Protein AF-A0A7S2MWE2-F1 (afdb_monomer_lite)

pLDDT: mean 77.36, std 14.0, range [37.09, 92.5]

Foldseek 3Di:
DVVVVVVVVCVVCVCQQPPPWDADDDCVCVVVVHGIDGNVRVLVSCCVVPVVVVVVVVVVVVVVVVVVVVLVVCPVVDPVVLSVLVVVLVVLVLLVCCVVPVVSPPDDDDDPPVNVVSVVVSVVSVVVNVVVVVVVVVVVVVVVVVVVVVVVVVVVVVVVVVVVVPPPDDDDDDDD

Sequence (176 aa):
TVAYMVIPATLFLAPIALFLQKPVPGAWPQVFGVTHMSDWEILKGTWVLNKGTIAWLVLSGVFAFAYNIIQYTIVYTLSPSATSFGGNFNKAALIFLTLLLPFLRVHELPGTPYIQVIWGAVILNIAAFSYYSYLQIQDKRREKDEKIALIMQEDFDDVDSANEDMSDEEGDGPCC

Radius of gyration: 31.5 Å; chains: 1; bounding box: 64×64×104 Å

Secondary structure (DSSP, 8-state):
-HHHHHHHHHHHHHHHHHH--EEPPTTHHHHHS-SEE-HHHHHHHHHHH-HHHHHHHHHHHHHHHHHHHHHHHHHHHS-HHHHHHHHHHHHHHHHHHHHH-GGG-SSPPPPTTHHHHHHHHHHHHHHHHHHHHHHHHHHHHHHHHHHHHHHHHHHHHHHHHHHHTTSS--------

Organism: NCBI:txid1333877

Structure (mmCIF, N/CA/C/O backbone):
data_AF-A0A7S2MWE2-F1
#
_entry.id   AF-A0A7S2MWE2-F1
#
loop_
_atom_site.group_PDB
_atom_site.id
_atom_site.type_symbol
_atom_site.label_atom_id
_atom_site.label_alt_id
_atom_site.label_comp_id
_atom_site.label_asym_id
_atom_site.label_entity_id
_atom_site.label_seq_id
_atom_site.pdbx_PDB_ins_code
_atom_site.Cartn_x
_atom_site.Cartn_y
_atom_site.Cartn_z
_atom_site.occupancy
_atom_site.B_iso_or_equiv
_atom_site.auth_seq_id
_atom_site.auth_comp_id
_atom_site.auth_asym_id
_atom_site.auth_atom_id
_atom_site.pdbx_PDB_model_num
ATOM 1 N N . THR A 1 1 ? 5.404 -16.486 -2.484 1.00 54.06 1 THR A N 1
ATOM 2 C CA . THR A 1 1 ? 5.971 -15.807 -1.288 1.00 54.06 1 THR A CA 1
ATOM 3 C C . THR A 1 1 ? 4.943 -15.049 -0.459 1.00 54.06 1 THR A C 1
ATOM 5 O O . THR A 1 1 ? 5.051 -15.109 0.755 1.00 54.06 1 THR A O 1
ATOM 8 N N . VAL A 1 2 ? 3.923 -14.393 -1.034 1.00 54.72 2 VAL A N 1
ATOM 9 C CA . VAL A 1 2 ? 2.900 -13.652 -0.249 1.00 54.72 2 VAL A CA 1
ATOM 10 C C . VAL A 1 2 ? 2.181 -14.541 0.785 1.00 54.72 2 VAL A C 1
ATOM 12 O O . VAL A 1 2 ? 2.140 -14.206 1.965 1.00 54.72 2 VAL A O 1
ATOM 15 N N . ALA A 1 3 ? 1.713 -15.729 0.385 1.00 59.31 3 ALA A N 1
ATOM 16 C CA . ALA A 1 3 ? 1.100 -16.692 1.311 1.00 59.31 3 ALA A CA 1
ATOM 17 C C . ALA A 1 3 ? 2.092 -17.269 2.344 1.00 59.31 3 ALA A C 1
ATOM 19 O O . ALA A 1 3 ? 1.708 -17.558 3.474 1.00 59.31 3 ALA A O 1
ATOM 20 N N . TYR A 1 4 ? 3.376 -17.378 1.976 1.00 71.31 4 TYR A N 1
ATOM 21 C CA . TYR A 1 4 ? 4.433 -17.889 2.856 1.00 71.31 4 TYR A CA 1
ATOM 22 C C . TYR A 1 4 ? 4.683 -16.969 4.059 1.00 71.31 4 TYR A C 1
ATOM 24 O O . TYR A 1 4 ? 5.009 -17.459 5.129 1.00 71.31 4 TYR A O 1
ATOM 32 N N . MET A 1 5 ? 4.487 -15.654 3.907 1.00 75.19 5 MET A N 1
ATOM 33 C CA . MET A 1 5 ? 4.623 -14.690 5.008 1.00 75.19 5 MET A CA 1
ATOM 34 C C . MET A 1 5 ? 3.318 -14.489 5.793 1.00 75.19 5 MET A C 1
ATOM 36 O O . MET A 1 5 ? 3.359 -14.206 6.989 1.00 75.19 5 MET A O 1
ATOM 40 N N . VAL A 1 6 ? 2.160 -14.667 5.147 1.00 78.94 6 VAL A N 1
ATOM 41 C CA . VAL A 1 6 ? 0.844 -14.545 5.797 1.00 78.94 6 VAL A CA 1
ATOM 42 C C . VAL A 1 6 ? 0.624 -15.633 6.842 1.00 78.94 6 VAL A C 1
ATOM 44 O O . VAL A 1 6 ? 0.189 -15.315 7.941 1.00 78.94 6 VAL A O 1
ATOM 47 N N . ILE A 1 7 ? 0.956 -16.893 6.547 1.00 83.50 7 ILE A N 1
ATOM 48 C CA . ILE A 1 7 ? 0.672 -18.005 7.468 1.00 83.50 7 ILE A CA 1
ATOM 49 C C . ILE A 1 7 ? 1.412 -17.840 8.813 1.00 83.50 7 ILE A C 1
ATOM 51 O O . ILE A 1 7 ? 0.745 -17.875 9.849 1.00 83.50 7 ILE A O 1
ATOM 55 N N . PRO A 1 8 ? 2.738 -17.588 8.853 1.00 86.44 8 PRO A N 1
ATOM 56 C CA . PRO A 1 8 ? 3.449 -17.348 10.107 1.00 86.44 8 PRO A CA 1
ATOM 57 C C . PRO A 1 8 ? 2.948 -16.104 10.846 1.00 86.44 8 PRO A C 1
ATOM 59 O O . PRO A 1 8 ? 2.786 -16.147 12.062 1.00 86.44 8 PRO A O 1
ATOM 62 N N . ALA A 1 9 ? 2.657 -15.013 10.128 1.00 85.06 9 ALA A N 1
ATOM 63 C CA . ALA A 1 9 ? 2.138 -13.790 10.735 1.00 85.06 9 ALA A CA 1
ATOM 64 C C . ALA A 1 9 ? 0.753 -14.008 11.365 1.00 85.06 9 ALA A C 1
ATOM 66 O O . ALA A 1 9 ? 0.512 -13.576 12.490 1.00 85.06 9 ALA A O 1
ATOM 67 N N . THR A 1 10 ? -0.145 -14.722 10.682 1.00 86.75 10 THR A N 1
ATOM 68 C CA . THR A 1 10 ? -1.463 -15.076 11.217 1.00 86.75 10 THR A CA 1
ATOM 69 C C . THR A 1 10 ? -1.336 -15.984 12.431 1.00 86.75 10 THR A C 1
ATOM 71 O O . THR A 1 10 ? -1.995 -15.727 13.430 1.00 86.75 10 THR A O 1
ATOM 74 N N . LEU A 1 11 ? -0.472 -17.002 12.392 1.00 90.31 11 LEU A N 1
ATOM 75 C CA . LEU A 1 11 ? -0.248 -17.887 13.539 1.00 90.31 11 LEU A CA 1
ATOM 76 C C . LEU A 1 11 ? 0.330 -17.140 14.743 1.00 90.31 11 LEU A C 1
ATOM 78 O O . LEU A 1 11 ? -0.084 -17.391 15.870 1.00 90.31 11 LEU A O 1
ATOM 82 N N . PHE A 1 12 ? 1.245 -16.200 14.512 1.00 92.50 12 PHE A N 1
ATOM 83 C CA . PHE A 1 12 ? 1.829 -15.378 15.567 1.00 92.50 12 PHE A CA 1
ATOM 84 C C . PHE A 1 12 ? 0.811 -14.411 16.188 1.00 92.50 12 PHE A C 1
ATOM 86 O O . PHE A 1 12 ? 0.783 -14.228 17.403 1.00 92.50 12 PHE A O 1
ATOM 93 N N . LEU A 1 13 ? -0.050 -13.805 15.367 1.00 90.81 13 LEU A N 1
ATOM 94 C CA . LEU A 1 13 ? -1.044 -12.830 15.821 1.00 90.81 13 LEU A CA 1
ATOM 95 C C . LEU A 1 13 ? -2.333 -13.471 16.341 1.00 90.81 13 LEU A C 1
ATOM 97 O O . LEU A 1 13 ? -3.042 -12.835 17.117 1.00 90.81 13 LEU A O 1
ATOM 101 N N . ALA A 1 14 ? -2.652 -14.707 15.951 1.00 91.88 14 ALA A N 1
ATOM 102 C CA . ALA A 1 14 ? -3.896 -15.369 16.334 1.00 91.88 14 ALA A CA 1
ATOM 103 C C . ALA A 1 14 ? -4.085 -15.462 17.859 1.00 91.88 14 ALA A C 1
ATOM 105 O O . ALA A 1 14 ? -5.160 -15.088 18.320 1.00 91.88 14 ALA A O 1
ATOM 106 N N .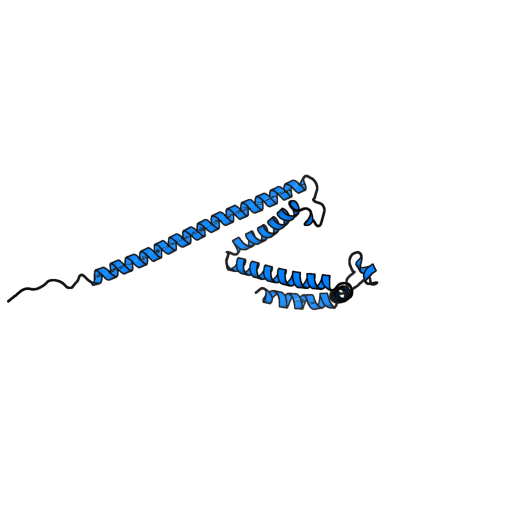 PRO A 1 15 ? -3.090 -15.853 18.680 1.00 91.19 15 PRO A N 1
ATOM 107 C CA . PRO A 1 15 ? -3.256 -15.854 20.131 1.00 91.19 15 PRO A CA 1
ATOM 108 C C . PRO A 1 15 ? -3.584 -14.465 20.691 1.00 91.19 15 PRO A C 1
ATOM 110 O O . PRO A 1 15 ? -4.439 -14.334 21.563 1.00 91.19 15 PRO A O 1
ATOM 113 N N . ILE A 1 16 ? -2.950 -13.421 20.155 1.00 90.56 16 ILE A N 1
ATOM 114 C CA . ILE A 1 16 ? -3.191 -12.037 20.573 1.00 90.56 16 ILE A CA 1
ATOM 115 C C . ILE A 1 16 ? -4.614 -11.621 20.183 1.00 90.56 16 ILE A C 1
ATOM 117 O O . ILE A 1 16 ? -5.372 -11.163 21.028 1.00 90.56 16 ILE A O 1
ATOM 121 N N . ALA A 1 17 ? -5.011 -11.844 18.932 1.00 87.69 17 ALA A N 1
ATOM 122 C CA . ALA A 1 17 ? -6.331 -11.463 18.435 1.00 87.69 17 ALA A CA 1
ATOM 123 C C . ALA A 1 17 ? -7.480 -12.233 19.119 1.00 87.69 17 ALA A C 1
ATOM 125 O O . ALA A 1 17 ? -8.562 -11.688 19.344 1.00 87.69 17 ALA A O 1
ATOM 126 N N . LEU A 1 18 ? -7.267 -13.508 19.454 1.00 90.94 18 LEU A N 1
ATOM 127 C CA . LEU A 1 18 ? -8.300 -14.354 20.049 1.00 90.94 18 LEU A CA 1
ATOM 128 C C . LEU A 1 18 ? -8.422 -14.156 21.566 1.00 90.94 18 LEU A C 1
ATOM 130 O O . LEU A 1 18 ? -9.546 -14.135 22.074 1.00 90.94 18 LEU A O 1
ATOM 134 N N . PHE A 1 19 ? -7.299 -14.005 22.281 1.00 90.44 19 PHE A N 1
ATOM 135 C CA . PHE A 1 19 ? -7.270 -14.084 23.747 1.00 90.44 19 PHE A CA 1
ATOM 136 C C . PHE A 1 19 ? -6.906 -12.777 24.459 1.00 90.44 19 PHE A C 1
ATOM 138 O O . PHE A 1 19 ? -7.234 -12.637 25.637 1.00 90.44 19 PHE A O 1
ATOM 145 N N . LEU A 1 20 ? -6.252 -11.813 23.798 1.00 91.50 20 LEU A N 1
ATOM 146 C CA . LEU A 1 20 ? -5.883 -10.560 24.456 1.00 91.50 20 LEU A CA 1
ATOM 147 C C . LEU A 1 20 ? -7.092 -9.621 24.532 1.00 91.50 20 LEU A C 1
ATOM 149 O O . LEU A 1 20 ? -7.569 -9.098 23.525 1.00 91.50 20 LEU A O 1
ATOM 153 N N . GLN A 1 21 ? -7.562 -9.388 25.753 1.00 91.38 21 GLN A N 1
ATOM 154 C CA . GLN A 1 21 ? -8.566 -8.377 26.069 1.00 91.38 21 GLN A CA 1
ATOM 155 C C . GLN A 1 21 ? -7.932 -6.986 25.990 1.00 91.38 21 GLN A C 1
ATOM 157 O O . GLN A 1 21 ? -6.910 -6.726 26.628 1.00 91.38 21 GLN A O 1
ATOM 162 N N . LYS A 1 22 ? -8.543 -6.079 25.229 1.00 88.62 22 LYS A N 1
ATOM 163 C CA . LYS A 1 22 ? -8.083 -4.693 25.093 1.00 88.62 22 LYS A CA 1
ATOM 164 C C . LYS A 1 22 ? -9.242 -3.715 25.284 1.00 88.62 22 LYS A C 1
ATOM 166 O O . LYS A 1 22 ? -10.393 -4.096 25.054 1.00 88.62 22 LYS A O 1
ATOM 171 N N . PRO A 1 23 ? -8.967 -2.470 25.714 1.00 90.75 23 PRO A N 1
ATOM 172 C CA . PRO A 1 23 ? -10.011 -1.470 25.869 1.00 90.75 23 PRO A CA 1
ATOM 173 C C . PRO A 1 23 ? -10.699 -1.219 24.527 1.00 90.75 23 PRO A C 1
ATOM 175 O O . PRO A 1 23 ? -10.044 -1.016 23.500 1.00 90.75 23 PRO A O 1
ATOM 178 N N . VAL A 1 24 ? -12.029 -1.245 24.540 1.00 87.50 24 VAL A N 1
ATOM 179 C CA . VAL A 1 24 ? -12.825 -1.043 23.330 1.00 87.50 24 VAL A CA 1
ATOM 180 C C . VAL A 1 24 ? -12.787 0.452 22.957 1.00 87.50 24 VAL A C 1
ATOM 182 O O . VAL A 1 24 ? -13.097 1.295 23.801 1.00 87.50 24 VAL A O 1
ATOM 185 N N . PRO A 1 25 ? -12.393 0.827 21.724 1.00 84.81 25 PRO A N 1
ATOM 186 C CA . PRO A 1 25 ? -12.149 2.225 21.375 1.00 84.81 25 PRO A CA 1
ATOM 187 C C . PRO A 1 25 ? -13.438 3.042 21.189 1.00 84.81 25 PRO A C 1
ATOM 189 O O . PRO A 1 25 ? -14.442 2.549 20.682 1.00 84.81 25 PRO A O 1
ATOM 192 N N . GLY A 1 26 ? -13.386 4.339 21.501 1.00 85.19 26 GLY A N 1
ATOM 193 C CA . GLY A 1 26 ? -14.416 5.311 21.113 1.00 85.19 26 GLY A CA 1
ATOM 194 C C . GLY A 1 26 ? -15.801 5.044 21.716 1.00 85.19 26 GLY A C 1
ATOM 195 O O . GLY A 1 26 ? -15.930 4.866 22.922 1.00 85.19 26 GLY A O 1
ATOM 196 N N . ALA A 1 27 ? -16.844 5.058 20.877 1.00 85.56 27 ALA A N 1
ATOM 197 C CA . ALA A 1 27 ? -18.245 4.897 21.298 1.00 85.56 27 ALA A CA 1
ATOM 198 C C . ALA A 1 27 ? -18.688 3.428 21.454 1.00 85.56 27 ALA A C 1
ATOM 200 O O . ALA A 1 27 ? -19.769 3.144 21.966 1.00 85.56 27 ALA A O 1
ATOM 201 N N . TRP A 1 28 ? -17.852 2.476 21.041 1.00 84.25 28 TRP A N 1
ATOM 202 C CA . TRP A 1 28 ? -18.164 1.049 21.074 1.00 84.25 28 TRP A CA 1
ATOM 203 C C . TRP A 1 28 ? -18.432 0.459 22.476 1.00 84.25 28 TRP A C 1
ATOM 205 O O . TRP A 1 28 ? -19.263 -0.449 22.545 1.00 84.25 28 TRP A O 1
ATOM 215 N N . PRO A 1 29 ? -17.866 0.966 23.597 1.00 89.00 29 PRO A N 1
ATOM 216 C CA . PRO A 1 29 ? -18.270 0.525 24.934 1.00 89.00 29 PRO A CA 1
ATOM 217 C C . PRO A 1 29 ? -19.764 0.723 25.228 1.00 89.00 29 PRO A C 1
ATOM 219 O O . PRO A 1 29 ? -20.364 -0.084 25.930 1.00 89.00 29 PRO A O 1
ATOM 222 N N . GLN A 1 30 ? -20.385 1.767 24.666 1.00 88.44 30 GLN A N 1
ATOM 223 C CA . GLN A 1 30 ? -21.819 2.045 24.832 1.00 88.44 30 GLN A CA 1
ATOM 224 C C . GLN A 1 30 ? -22.681 1.072 24.019 1.00 88.44 30 GLN A C 1
ATOM 226 O O . GLN A 1 30 ? -23.796 0.751 24.415 1.00 88.44 30 GLN A O 1
ATOM 231 N N . VAL A 1 31 ? -22.152 0.595 22.889 1.00 84.44 31 VAL A N 1
ATOM 232 C CA . VAL A 1 31 ? -22.839 -0.327 21.977 1.00 84.44 31 VAL A CA 1
ATOM 233 C C . VAL A 1 31 ? -22.768 -1.764 22.489 1.00 84.44 31 VAL A C 1
ATOM 235 O O . VAL A 1 31 ? -23.763 -2.481 22.442 1.00 84.44 31 VAL A O 1
ATOM 238 N N . PHE A 1 32 ? -21.605 -2.191 22.987 1.00 86.75 32 PHE A N 1
ATOM 239 C CA . PHE A 1 32 ? -21.406 -3.553 23.485 1.00 86.75 32 PHE A CA 1
ATOM 240 C C . PHE A 1 32 ? -21.729 -3.720 24.975 1.00 86.75 32 PHE A C 1
ATOM 242 O O . PHE A 1 32 ? -21.857 -4.848 25.442 1.00 86.75 32 PHE A O 1
ATOM 249 N N . GLY A 1 33 ? -21.847 -2.624 25.732 1.00 86.06 33 GLY A N 1
ATOM 250 C CA . GLY A 1 33 ? -22.078 -2.660 27.181 1.00 86.06 33 GLY A CA 1
ATOM 251 C C . GLY A 1 33 ? -20.876 -3.157 27.993 1.00 86.06 33 GLY A C 1
ATOM 252 O O . GLY A 1 33 ? -21.013 -3.446 29.179 1.00 86.06 33 GLY A O 1
ATOM 253 N N . VAL A 1 34 ? -19.701 -3.264 27.368 1.00 88.69 34 VAL A N 1
ATOM 254 C CA . VAL A 1 34 ? -18.460 -3.761 27.973 1.00 88.69 34 VAL A CA 1
ATOM 255 C C . VAL A 1 34 ? -17.290 -2.848 27.619 1.00 88.69 34 VAL A C 1
ATOM 257 O O . VAL A 1 34 ? -17.229 -2.275 26.533 1.00 88.69 34 VAL A O 1
ATOM 260 N N . THR A 1 35 ? -16.347 -2.696 28.550 1.00 89.69 35 THR A N 1
ATOM 261 C CA . THR A 1 35 ? -15.187 -1.803 28.386 1.00 89.69 35 THR A CA 1
ATOM 262 C C . THR A 1 35 ? -13.965 -2.501 27.796 1.00 89.69 35 THR A C 1
ATOM 264 O O . THR A 1 35 ? -13.086 -1.823 27.268 1.00 89.69 35 THR A O 1
ATOM 267 N N . HIS A 1 36 ? -13.914 -3.833 27.861 1.00 91.62 36 HIS A N 1
ATOM 268 C CA . HIS A 1 36 ? -12.819 -4.661 27.357 1.00 91.62 36 HIS A CA 1
ATOM 269 C C . HIS A 1 36 ? -13.379 -5.810 26.523 1.00 91.62 36 HIS A C 1
ATOM 271 O O . HIS A 1 36 ? -14.377 -6.415 26.914 1.00 91.62 36 HIS A O 1
ATOM 277 N N . MET A 1 37 ? -12.756 -6.061 25.369 1.00 90.12 37 MET A N 1
ATOM 278 C CA . MET A 1 37 ? -13.080 -7.177 24.475 1.00 90.12 37 MET A CA 1
ATOM 279 C C . MET A 1 37 ? -11.824 -7.634 23.725 1.00 90.12 37 MET A C 1
ATOM 281 O O . MET A 1 37 ? -10.901 -6.841 23.512 1.00 90.12 37 MET A O 1
ATOM 285 N N . SER A 1 38 ? -11.787 -8.891 23.282 1.00 92.31 38 SER A N 1
ATOM 286 C CA . SER A 1 38 ? -10.800 -9.355 22.294 1.00 92.31 38 SER A CA 1
ATOM 287 C C . SER A 1 38 ? -11.225 -9.024 20.857 1.00 92.31 38 SER A C 1
ATOM 289 O O . SER A 1 38 ? -12.402 -8.772 20.586 1.00 92.31 38 SER A O 1
ATOM 291 N N . ASP A 1 39 ? -10.289 -9.046 19.899 1.00 89.75 39 ASP A N 1
ATOM 292 C CA . ASP A 1 39 ? -10.613 -8.822 18.477 1.00 89.75 39 ASP A CA 1
ATOM 293 C C . ASP A 1 39 ? -11.646 -9.832 17.956 1.00 89.75 39 ASP A C 1
ATOM 295 O O . ASP A 1 39 ? -12.504 -9.495 17.140 1.00 89.75 39 ASP A O 1
ATOM 299 N N . TRP A 1 40 ? -11.615 -11.062 18.473 1.00 89.50 40 TRP A N 1
ATOM 300 C CA . TRP A 1 40 ? -12.605 -12.089 18.151 1.00 89.50 40 TRP A CA 1
ATOM 301 C C . TRP A 1 40 ? -14.007 -11.772 18.675 1.00 89.50 40 TRP A C 1
ATOM 303 O O . TRP A 1 40 ? -15.006 -12.007 17.991 1.00 89.50 40 TRP A O 1
ATOM 313 N N . GLU A 1 41 ? -14.100 -11.252 19.896 1.00 90.69 41 GLU A N 1
ATOM 314 C CA . GLU A 1 41 ? -15.371 -10.832 20.485 1.00 90.69 41 GLU A CA 1
ATOM 315 C C . GLU A 1 41 ? -15.943 -9.625 19.747 1.00 90.69 41 GLU A C 1
ATOM 317 O O . GLU A 1 41 ? -17.140 -9.608 19.462 1.00 90.69 41 GLU A O 1
ATOM 322 N N . ILE A 1 42 ? -15.088 -8.673 19.359 1.00 89.94 42 ILE A N 1
ATOM 323 C CA . ILE A 1 42 ? -15.472 -7.531 18.525 1.00 89.94 42 ILE A CA 1
ATOM 324 C C . ILE A 1 42 ? -16.014 -8.029 17.183 1.00 89.94 42 ILE A C 1
ATOM 326 O O . ILE A 1 42 ? -17.110 -7.639 16.796 1.00 89.94 42 ILE A O 1
ATOM 330 N N . LEU A 1 43 ? -15.313 -8.945 16.504 1.00 89.81 43 LEU A N 1
ATOM 331 C CA . LEU A 1 43 ? -15.753 -9.492 15.217 1.00 89.81 43 LEU A CA 1
ATOM 332 C C . LEU A 1 43 ? -17.132 -10.167 15.320 1.00 89.81 43 LEU A C 1
ATOM 334 O O . LEU A 1 43 ? -18.014 -9.912 14.497 1.00 89.81 43 LEU A O 1
ATOM 338 N N . LYS A 1 44 ? -17.342 -10.999 16.351 1.00 90.00 44 LYS A N 1
ATOM 339 C CA . LYS A 1 44 ? -18.637 -11.650 16.609 1.00 90.00 44 LYS A CA 1
ATOM 340 C C . LYS A 1 44 ? -19.728 -10.636 16.950 1.00 90.00 44 LYS A C 1
ATOM 342 O O . LYS A 1 44 ? -20.835 -10.742 16.428 1.00 90.00 44 LYS A O 1
ATOM 347 N N . GLY A 1 45 ? -19.419 -9.642 17.779 1.00 89.12 45 GLY A N 1
ATOM 348 C CA . GLY A 1 45 ? -20.341 -8.563 18.120 1.00 89.12 45 GLY A CA 1
ATOM 349 C C . GLY A 1 45 ? -20.758 -7.759 16.887 1.00 89.12 45 GLY A C 1
ATOM 350 O O . GLY A 1 45 ? -21.947 -7.564 16.641 1.00 89.12 45 GLY A O 1
ATOM 351 N N . THR A 1 46 ? -19.800 -7.363 16.048 1.00 90.06 46 THR A N 1
ATOM 352 C CA . THR A 1 46 ? -20.065 -6.654 14.790 1.00 90.06 46 THR A CA 1
ATOM 353 C C . THR A 1 46 ? -20.856 -7.513 13.802 1.00 90.06 46 THR A C 1
ATOM 355 O O . THR A 1 46 ? -21.737 -6.981 13.135 1.00 90.06 46 THR A O 1
ATOM 358 N N . TRP A 1 47 ? -20.620 -8.828 13.734 1.00 90.12 47 TRP A N 1
ATOM 359 C CA . TRP A 1 47 ? -21.409 -9.740 12.893 1.00 90.12 47 TRP A CA 1
ATOM 360 C C . TRP A 1 47 ? -22.898 -9.744 13.257 1.00 90.12 47 TRP A C 1
ATOM 362 O O . TRP A 1 47 ? -23.753 -9.763 12.369 1.00 90.12 47 TRP A O 1
ATOM 372 N N . VAL A 1 48 ? -23.212 -9.717 14.555 1.00 90.62 48 VAL A N 1
ATOM 373 C CA . VAL A 1 48 ? -24.598 -9.663 15.045 1.00 90.62 48 VAL A CA 1
ATOM 374 C C . VAL A 1 48 ? -25.222 -8.290 14.785 1.00 90.62 48 VAL A C 1
ATOM 376 O O . VAL A 1 48 ? -26.379 -8.223 14.380 1.00 90.62 48 VAL A O 1
ATOM 379 N N . LEU A 1 49 ? -24.459 -7.208 14.967 1.00 89.62 49 LEU A N 1
ATOM 380 C CA . LEU A 1 49 ? -24.944 -5.834 14.797 1.00 89.62 49 LEU A CA 1
ATOM 381 C C . LEU A 1 49 ? -25.135 -5.433 13.327 1.00 89.62 49 LEU A C 1
ATOM 383 O O . LEU A 1 49 ? -26.156 -4.849 12.972 1.00 89.62 49 LEU A O 1
ATOM 387 N N . ASN A 1 50 ? -24.149 -5.701 12.468 1.00 88.44 50 ASN A N 1
ATOM 388 C CA . ASN A 1 50 ? -24.172 -5.314 11.062 1.00 88.44 50 ASN A CA 1
ATOM 389 C C . ASN A 1 50 ? -23.315 -6.251 10.195 1.00 88.44 50 ASN A C 1
ATOM 391 O O . ASN A 1 50 ? -22.100 -6.093 10.049 1.00 88.44 50 ASN A O 1
ATOM 395 N N . LYS A 1 51 ? -23.992 -7.185 9.523 1.00 90.69 51 LYS A N 1
ATOM 396 C CA . LYS A 1 51 ? -23.374 -8.127 8.577 1.00 90.69 51 LYS A CA 1
ATOM 397 C C . LYS A 1 51 ? -22.754 -7.438 7.358 1.00 90.69 51 LYS A C 1
ATOM 399 O O . LYS A 1 51 ? -21.778 -7.943 6.811 1.00 90.69 51 LYS A O 1
ATOM 404 N N . GLY A 1 52 ? -23.290 -6.288 6.946 1.00 91.62 52 GLY A N 1
ATOM 405 C CA . GLY A 1 52 ? -22.764 -5.508 5.828 1.00 91.62 52 GLY A CA 1
ATOM 406 C C . GLY A 1 52 ? -21.341 -5.022 6.093 1.00 91.62 52 GLY A C 1
ATOM 407 O O . GLY A 1 52 ? -20.480 -5.150 5.229 1.00 91.62 52 GLY A O 1
ATOM 408 N N . THR A 1 53 ? -21.053 -4.557 7.311 1.00 88.69 53 THR A N 1
ATOM 409 C CA . THR A 1 53 ? -19.695 -4.148 7.708 1.00 88.69 53 THR A CA 1
ATOM 410 C C . THR A 1 53 ? -18.701 -5.304 7.610 1.00 88.69 53 THR A C 1
ATOM 412 O O . THR A 1 53 ? -17.587 -5.114 7.124 1.00 88.69 53 THR A O 1
ATOM 415 N N . ILE A 1 54 ? -19.100 -6.517 8.006 1.00 90.75 54 ILE A N 1
ATOM 416 C CA . ILE A 1 54 ? -18.231 -7.691 7.861 1.00 90.75 54 ILE A CA 1
ATOM 417 C C . ILE A 1 54 ? -18.047 -8.070 6.387 1.00 90.75 54 ILE A C 1
ATOM 419 O O . ILE A 1 54 ? -16.938 -8.415 5.987 1.00 90.75 54 ILE A O 1
ATOM 423 N N . ALA A 1 55 ? -19.083 -7.955 5.553 1.00 89.12 55 ALA A N 1
ATOM 424 C CA . ALA A 1 55 ? -18.940 -8.174 4.114 1.00 89.12 55 ALA A CA 1
ATOM 425 C C . ALA A 1 55 ? -17.915 -7.206 3.492 1.00 89.12 55 ALA A C 1
ATOM 427 O O . ALA A 1 55 ? -17.049 -7.639 2.733 1.00 89.12 55 ALA A O 1
ATOM 428 N N . TRP A 1 56 ? -17.942 -5.924 3.877 1.00 90.50 56 TRP A N 1
ATOM 429 C CA . TRP A 1 56 ? -16.935 -4.939 3.462 1.00 90.50 56 TRP A CA 1
ATOM 430 C C . TRP A 1 56 ? -15.529 -5.263 3.975 1.00 90.50 56 TRP A C 1
ATOM 432 O O . TRP A 1 56 ? -14.561 -5.072 3.241 1.00 90.50 56 TRP A O 1
ATOM 442 N N . LEU A 1 57 ? -15.401 -5.783 5.199 1.00 88.81 57 LEU A N 1
ATOM 443 C CA . LEU A 1 57 ? -14.123 -6.237 5.757 1.00 88.81 57 LEU A CA 1
ATOM 444 C C . LEU A 1 57 ? -13.534 -7.407 4.954 1.00 88.81 57 LEU A C 1
ATOM 446 O O . LEU A 1 57 ? -12.350 -7.411 4.632 1.00 88.81 57 LEU A O 1
ATOM 450 N N . VAL A 1 58 ? -14.356 -8.398 4.604 1.00 89.19 58 VAL A N 1
ATOM 451 C CA . VAL A 1 58 ? -13.910 -9.541 3.794 1.00 89.19 58 VAL A CA 1
ATOM 452 C C . VAL A 1 58 ? -13.531 -9.078 2.389 1.00 89.19 58 VAL A C 1
ATOM 454 O O . VAL A 1 58 ? -12.471 -9.445 1.881 1.00 89.19 58 VAL A O 1
ATOM 457 N N . LEU A 1 59 ? -14.358 -8.228 1.777 1.00 90.56 59 LEU A N 1
ATOM 458 C CA . LEU A 1 59 ? -14.109 -7.693 0.443 1.00 90.56 59 LEU A CA 1
ATOM 459 C C . LEU A 1 59 ? -12.822 -6.853 0.394 1.00 90.56 59 LEU A C 1
ATOM 461 O O . LEU A 1 59 ? -12.037 -6.988 -0.545 1.00 90.56 59 LEU A O 1
ATOM 465 N N . SER A 1 60 ? -12.555 -6.036 1.417 1.00 87.50 60 SER A N 1
ATOM 466 C CA . SER A 1 60 ? -11.301 -5.279 1.509 1.00 87.50 60 SER A CA 1
ATOM 467 C C . SER A 1 60 ? -10.088 -6.199 1.667 1.00 87.50 60 SER A C 1
ATOM 469 O O . SER A 1 60 ? -9.052 -5.938 1.057 1.00 87.50 60 SER A O 1
ATOM 471 N N . GLY A 1 61 ? -10.229 -7.321 2.382 1.00 84.38 61 GLY A N 1
ATOM 472 C CA . GLY A 1 61 ? -9.215 -8.374 2.453 1.00 84.38 61 GLY A CA 1
ATOM 473 C C . GLY A 1 61 ? -8.883 -8.985 1.087 1.00 84.38 61 GLY A C 1
ATOM 474 O O . GLY A 1 61 ? -7.707 -9.153 0.761 1.00 84.38 61 GLY A O 1
ATOM 475 N N . VAL A 1 62 ? -9.893 -9.250 0.249 1.00 87.06 62 VAL A N 1
ATOM 476 C CA . VAL A 1 62 ? -9.697 -9.750 -1.127 1.00 87.06 62 VAL A CA 1
ATOM 477 C C . VAL A 1 62 ? -8.939 -8.732 -1.980 1.00 87.06 62 VAL A C 1
ATOM 479 O O . VAL A 1 62 ? -7.960 -9.089 -2.638 1.00 87.06 62 VAL A O 1
ATOM 482 N N . PHE A 1 63 ? -9.335 -7.456 -1.937 1.00 86.19 63 PHE A N 1
ATOM 483 C CA . PHE A 1 63 ? -8.630 -6.398 -2.665 1.00 86.19 63 PHE A CA 1
ATOM 484 C C . PHE A 1 63 ? -7.195 -6.204 -2.168 1.00 86.19 63 PHE A C 1
ATOM 486 O O . PHE A 1 63 ? -6.284 -6.061 -2.981 1.00 86.19 63 PHE A O 1
ATOM 493 N N . ALA A 1 64 ? -6.967 -6.258 -0.855 1.00 80.31 64 ALA A N 1
ATOM 494 C CA . ALA A 1 64 ? -5.630 -6.186 -0.278 1.00 80.31 64 ALA A CA 1
ATOM 495 C C . ALA A 1 64 ? -4.755 -7.364 -0.733 1.00 80.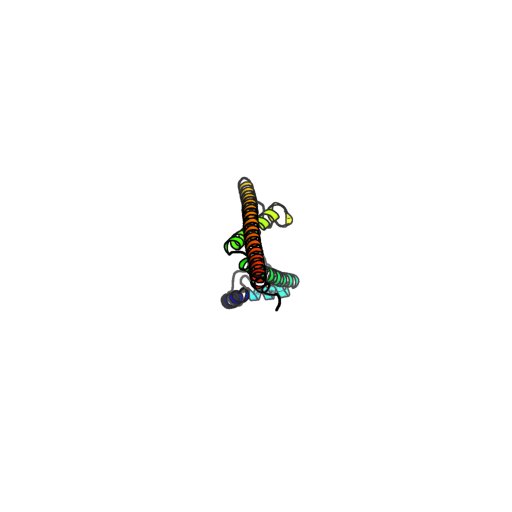31 64 ALA A C 1
ATOM 497 O O . ALA A 1 64 ? -3.578 -7.177 -1.039 1.00 80.31 64 ALA A O 1
ATOM 498 N N . PHE A 1 65 ? -5.312 -8.573 -0.821 1.00 79.56 65 PHE A N 1
ATOM 499 C CA . PHE A 1 65 ? -4.591 -9.737 -1.327 1.00 79.56 65 PHE A CA 1
ATOM 500 C C . PHE A 1 65 ? -4.234 -9.590 -2.812 1.00 79.56 65 PHE A C 1
ATOM 502 O O . PHE A 1 65 ? -3.073 -9.769 -3.178 1.00 79.56 65 PHE A O 1
ATOM 509 N N . ALA A 1 66 ? -5.192 -9.184 -3.651 1.00 77.50 66 ALA A N 1
ATOM 510 C CA . ALA A 1 66 ? -4.953 -8.924 -5.070 1.00 77.50 66 ALA A CA 1
ATOM 511 C C . ALA A 1 66 ? -3.891 -7.833 -5.281 1.00 77.50 66 ALA A C 1
ATOM 513 O O . ALA A 1 66 ? -2.971 -8.007 -6.077 1.00 77.50 66 ALA A O 1
ATOM 514 N N . TYR A 1 67 ? -3.962 -6.746 -4.509 1.00 75.62 67 TYR A N 1
ATOM 515 C CA . TYR A 1 67 ? -2.958 -5.687 -4.523 1.00 75.62 67 TYR A CA 1
ATOM 516 C C . TYR A 1 67 ? -1.566 -6.216 -4.152 1.00 75.62 67 TYR A C 1
ATOM 518 O O . TYR A 1 67 ? -0.599 -5.923 -4.849 1.00 75.62 67 TYR A O 1
ATOM 526 N N . ASN A 1 68 ? -1.455 -7.049 -3.112 1.00 75.81 68 ASN A N 1
ATOM 527 C CA . ASN A 1 68 ? -0.179 -7.660 -2.730 1.00 75.81 68 ASN A CA 1
ATOM 528 C C . ASN A 1 68 ? 0.372 -8.614 -3.806 1.00 75.81 68 ASN A C 1
ATOM 530 O O . ASN A 1 68 ? 1.588 -8.676 -3.988 1.00 75.81 68 ASN A O 1
ATOM 534 N N . ILE A 1 69 ? -0.488 -9.331 -4.541 1.00 73.38 69 ILE A N 1
ATOM 535 C CA . ILE A 1 69 ? -0.065 -10.138 -5.698 1.00 73.38 69 ILE A CA 1
ATOM 536 C C . ILE A 1 69 ? 0.484 -9.234 -6.795 1.00 73.38 69 ILE A C 1
ATOM 538 O O . ILE A 1 69 ? 1.599 -9.459 -7.250 1.00 73.38 69 ILE A O 1
ATOM 542 N N . ILE A 1 70 ? -0.264 -8.202 -7.192 1.00 71.06 70 ILE A N 1
ATOM 543 C CA . ILE A 1 70 ? 0.153 -7.268 -8.245 1.00 71.06 70 ILE A CA 1
ATOM 544 C C . ILE A 1 70 ? 1.474 -6.603 -7.857 1.00 71.06 70 ILE A C 1
ATOM 546 O O . ILE A 1 70 ? 2.399 -6.561 -8.663 1.00 71.06 70 ILE A O 1
ATOM 550 N N . GLN A 1 71 ? 1.596 -6.155 -6.606 1.00 67.00 71 GLN A N 1
ATOM 551 C CA . GLN A 1 71 ? 2.832 -5.596 -6.080 1.00 67.00 71 GLN A CA 1
ATOM 552 C C . GLN A 1 71 ? 3.979 -6.604 -6.210 1.00 67.00 71 GLN A C 1
ATOM 554 O O . GLN A 1 71 ? 5.021 -6.242 -6.743 1.00 67.00 71 GLN A O 1
ATOM 559 N N . TYR A 1 72 ? 3.791 -7.866 -5.807 1.00 67.62 72 TYR A N 1
ATOM 560 C CA . TYR A 1 72 ? 4.808 -8.911 -5.958 1.00 67.62 72 TYR A CA 1
ATOM 561 C C . TYR A 1 72 ? 5.180 -9.185 -7.423 1.00 67.62 72 TYR A C 1
ATOM 563 O O . TYR A 1 72 ? 6.361 -9.300 -7.743 1.00 67.62 72 TYR A O 1
ATOM 571 N N . THR A 1 73 ? 4.199 -9.244 -8.325 1.00 63.91 73 THR A N 1
ATOM 572 C CA . THR A 1 73 ? 4.432 -9.431 -9.762 1.00 63.91 73 THR A CA 1
ATOM 573 C C . THR A 1 73 ? 5.239 -8.276 -10.346 1.00 63.91 73 THR A C 1
ATOM 575 O O . THR A 1 73 ? 6.172 -8.521 -11.108 1.00 63.91 73 THR A O 1
ATOM 578 N N . ILE A 1 74 ? 4.947 -7.034 -9.948 1.00 63.53 74 ILE A N 1
ATOM 579 C CA . ILE A 1 74 ? 5.724 -5.849 -10.334 1.00 63.53 74 ILE A CA 1
ATOM 580 C C . ILE A 1 74 ? 7.152 -5.933 -9.770 1.00 63.53 74 ILE A C 1
ATOM 582 O O . ILE A 1 74 ? 8.093 -5.671 -10.512 1.00 63.53 74 ILE A O 1
ATOM 586 N N . VAL A 1 75 ? 7.333 -6.383 -8.517 1.00 61.19 75 VAL A N 1
ATOM 587 C CA . VAL A 1 75 ? 8.668 -6.619 -7.916 1.00 61.19 75 VAL A CA 1
ATOM 588 C C . VAL A 1 75 ? 9.486 -7.633 -8.692 1.00 61.19 75 VAL A C 1
ATOM 590 O O . VAL A 1 75 ? 10.696 -7.497 -8.809 1.00 61.19 75 VAL A O 1
ATOM 593 N N . TYR A 1 76 ? 8.838 -8.681 -9.183 1.00 57.84 76 TYR A N 1
ATOM 594 C CA . TYR A 1 76 ? 9.532 -9.751 -9.879 1.00 57.84 76 TYR A CA 1
ATOM 595 C C . TYR A 1 76 ? 9.835 -9.402 -11.346 1.00 57.84 76 TYR A C 1
ATOM 597 O O . TYR A 1 76 ? 10.798 -9.907 -11.913 1.00 57.84 76 TYR A O 1
ATOM 605 N N . THR A 1 77 ? 9.035 -8.527 -11.965 1.00 58.41 77 THR A N 1
ATOM 606 C CA . THR A 1 77 ? 9.197 -8.115 -13.376 1.00 58.41 77 THR A CA 1
ATOM 607 C C . THR A 1 77 ? 9.998 -6.828 -13.564 1.00 58.41 77 THR A C 1
ATOM 609 O O . THR A 1 77 ? 10.546 -6.594 -14.643 1.00 58.41 77 THR A O 1
ATOM 612 N N . LEU A 1 78 ? 10.090 -5.985 -12.538 1.00 56.16 78 LEU A N 1
ATOM 613 C CA . LEU A 1 78 ? 10.934 -4.798 -12.522 1.00 56.16 78 LEU A CA 1
ATOM 614 C C . LEU A 1 78 ? 12.079 -4.996 -11.529 1.00 56.16 78 LEU A C 1
ATOM 616 O O . LEU A 1 78 ? 11.903 -5.622 -10.494 1.00 56.16 78 LEU A O 1
ATOM 620 N N . SER A 1 79 ? 13.252 -4.421 -11.809 1.00 61.91 79 SER A N 1
ATOM 621 C CA . SER A 1 79 ? 14.367 -4.412 -10.849 1.00 61.91 79 SER A CA 1
ATOM 622 C C . SER A 1 79 ? 13.886 -3.970 -9.447 1.00 61.91 79 SER A C 1
ATOM 624 O O . SER A 1 79 ? 13.028 -3.081 -9.362 1.00 61.91 79 SER A O 1
ATOM 626 N N . PRO A 1 80 ? 14.426 -4.529 -8.343 1.00 59.03 80 PRO A N 1
ATOM 627 C CA . PRO A 1 80 ? 14.062 -4.151 -6.972 1.00 59.03 80 PRO A CA 1
ATOM 628 C C . PRO A 1 80 ? 14.034 -2.633 -6.729 1.00 59.03 80 PRO A C 1
ATOM 630 O O . PRO A 1 80 ? 13.182 -2.136 -5.989 1.00 59.03 80 PRO A O 1
ATOM 633 N N . SER A 1 81 ? 14.905 -1.886 -7.414 1.00 63.72 81 SER A N 1
ATOM 634 C CA . SER A 1 81 ? 14.945 -0.421 -7.387 1.00 63.72 81 SER A CA 1
ATOM 635 C C . SER A 1 81 ? 13.691 0.223 -7.991 1.00 63.72 81 SER A C 1
ATOM 637 O O . SER A 1 81 ? 13.112 1.122 -7.396 1.00 63.72 81 SER A O 1
ATOM 639 N N . ALA A 1 82 ? 13.204 -0.255 -9.135 1.00 65.06 82 ALA A N 1
ATOM 640 C CA . ALA A 1 82 ? 12.003 0.292 -9.776 1.00 65.06 82 ALA A CA 1
ATOM 641 C C . ALA A 1 82 ? 10.738 0.057 -8.936 1.00 65.06 82 ALA A C 1
ATOM 643 O O . ALA A 1 82 ? 9.808 0.862 -8.928 1.00 65.06 82 ALA A O 1
ATOM 644 N N . THR A 1 83 ? 10.729 -1.026 -8.170 1.00 65.75 83 THR A N 1
ATOM 645 C CA . THR A 1 83 ? 9.621 -1.377 -7.287 1.00 65.75 83 THR A CA 1
ATOM 646 C C . THR A 1 83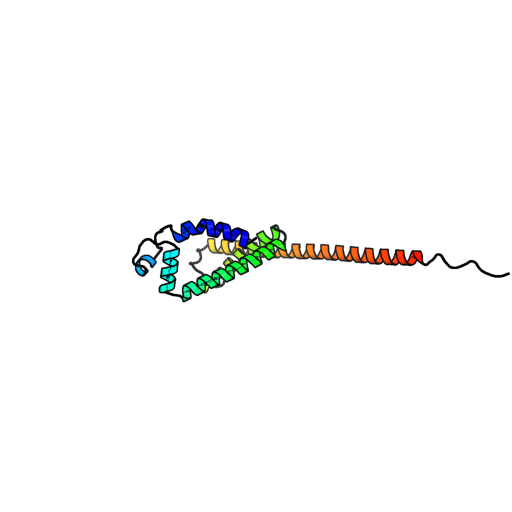 ? 9.572 -0.529 -6.028 1.00 65.75 83 THR A C 1
ATOM 648 O O . THR A 1 83 ? 8.491 -0.092 -5.626 1.00 65.75 83 THR A O 1
ATOM 651 N N . SER A 1 84 ? 10.719 -0.280 -5.392 1.00 68.94 84 SER A N 1
ATOM 652 C CA . SER A 1 84 ? 10.774 0.618 -4.236 1.00 68.94 84 SER A CA 1
ATOM 653 C C . SER A 1 84 ? 10.350 2.039 -4.631 1.00 68.94 84 SER A C 1
ATOM 655 O O . SER A 1 84 ? 9.604 2.687 -3.893 1.00 68.94 84 SER A O 1
ATOM 657 N N . PHE A 1 85 ? 10.707 2.476 -5.843 1.00 66.62 85 PHE A N 1
ATOM 658 C CA . PHE A 1 85 ? 10.199 3.708 -6.446 1.00 66.62 85 PHE A CA 1
ATOM 659 C C . PHE A 1 85 ? 8.685 3.666 -6.718 1.00 66.62 85 PHE A C 1
ATOM 661 O O . PHE A 1 85 ? 7.975 4.589 -6.319 1.00 66.62 85 PHE A O 1
ATOM 668 N N . GLY A 1 86 ? 8.161 2.590 -7.313 1.00 67.88 86 GLY A N 1
ATOM 669 C CA . GLY A 1 86 ? 6.725 2.434 -7.588 1.00 67.88 86 GLY A CA 1
ATOM 670 C C . GLY A 1 86 ? 5.852 2.412 -6.327 1.00 67.88 86 GLY A C 1
ATOM 671 O O . GLY A 1 86 ? 4.769 2.998 -6.304 1.00 67.88 86 GLY A O 1
ATOM 672 N N . GLY A 1 87 ? 6.335 1.811 -5.235 1.00 72.62 87 GLY A N 1
ATOM 673 C CA . GLY A 1 87 ? 5.641 1.821 -3.944 1.00 72.62 87 GLY A CA 1
ATOM 674 C C . GLY A 1 87 ? 5.529 3.224 -3.334 1.00 72.62 87 GLY A C 1
ATOM 675 O O . GLY A 1 87 ? 4.478 3.589 -2.798 1.00 72.62 87 GLY A O 1
ATOM 676 N N . ASN A 1 88 ? 6.585 4.034 -3.455 1.00 76.69 88 ASN A N 1
ATOM 677 C CA . ASN A 1 88 ? 6.575 5.433 -3.023 1.00 76.69 88 ASN A CA 1
ATOM 678 C C . ASN A 1 88 ? 5.666 6.298 -3.905 1.00 76.69 88 ASN A C 1
ATOM 680 O O . ASN A 1 88 ? 4.956 7.158 -3.381 1.00 76.69 88 ASN A O 1
ATOM 684 N N . PHE A 1 89 ? 5.619 6.019 -5.209 1.00 73.38 89 PHE A N 1
ATOM 685 C CA . PHE A 1 89 ? 4.692 6.667 -6.131 1.00 73.38 89 PHE A CA 1
ATOM 686 C C . PHE A 1 89 ? 3.229 6.353 -5.796 1.00 73.38 89 PHE A C 1
ATOM 688 O O . PHE A 1 89 ? 2.417 7.269 -5.746 1.00 73.38 89 PHE A O 1
ATOM 695 N N . ASN A 1 90 ? 2.881 5.099 -5.479 1.00 78.00 90 ASN A N 1
ATOM 696 C CA . ASN A 1 90 ? 1.500 4.746 -5.128 1.00 78.00 90 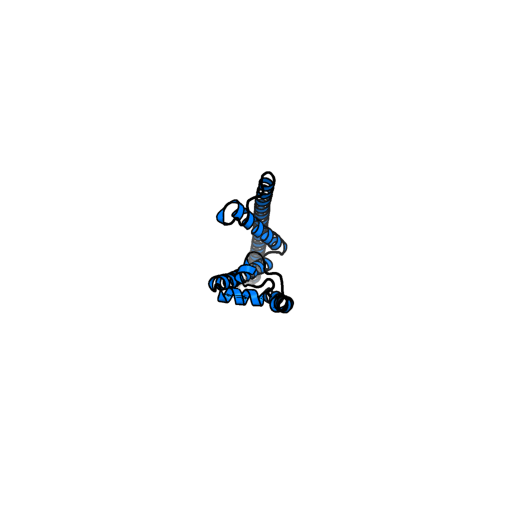ASN A CA 1
ATOM 697 C C . ASN A 1 90 ? 1.010 5.498 -3.873 1.00 78.00 90 ASN A C 1
ATOM 699 O O . ASN A 1 90 ? -0.116 5.994 -3.823 1.00 78.00 90 ASN A O 1
ATOM 703 N N . LYS A 1 91 ? 1.886 5.667 -2.872 1.00 78.06 91 LYS A N 1
ATOM 704 C CA . LYS A 1 91 ? 1.591 6.510 -1.702 1.00 78.06 91 LYS A CA 1
ATOM 705 C C . LYS A 1 91 ? 1.427 7.983 -2.084 1.00 78.06 91 LYS A C 1
ATOM 707 O O . LYS A 1 91 ? 0.478 8.618 -1.634 1.00 78.06 91 LYS A O 1
ATOM 712 N N . ALA A 1 92 ? 2.320 8.521 -2.914 1.00 80.06 92 ALA A N 1
ATOM 713 C CA . ALA A 1 92 ? 2.242 9.906 -3.375 1.00 80.06 92 ALA A CA 1
ATOM 714 C C . ALA A 1 92 ? 0.975 10.172 -4.208 1.00 80.06 92 ALA A C 1
ATOM 716 O O . ALA A 1 92 ? 0.335 11.203 -4.025 1.00 80.06 92 ALA A O 1
ATOM 717 N N . ALA A 1 93 ? 0.563 9.224 -5.052 1.00 77.44 93 ALA A N 1
ATOM 718 C CA . ALA A 1 93 ? -0.664 9.291 -5.840 1.00 77.44 93 ALA A CA 1
ATOM 719 C C . ALA A 1 93 ? -1.917 9.291 -4.953 1.00 77.44 93 ALA A C 1
ATOM 721 O O . ALA A 1 93 ? -2.854 10.045 -5.208 1.00 77.44 93 ALA A O 1
ATOM 722 N N . LEU A 1 94 ? -1.926 8.508 -3.870 1.00 82.50 94 LEU A N 1
ATOM 723 C CA . LEU A 1 94 ? -3.026 8.520 -2.906 1.00 82.50 94 LEU A CA 1
ATOM 724 C C . LEU A 1 94 ? -3.115 9.858 -2.155 1.00 82.50 94 LEU A C 1
ATOM 726 O O . LEU A 1 94 ? -4.213 10.383 -1.987 1.00 82.50 94 LEU A O 1
ATOM 730 N N . ILE A 1 95 ? -1.977 10.444 -1.763 1.00 83.81 95 ILE A N 1
ATOM 731 C CA . ILE A 1 95 ? -1.932 11.793 -1.168 1.00 83.81 95 ILE A CA 1
ATOM 732 C C . ILE A 1 95 ? -2.404 12.841 -2.185 1.00 83.81 95 ILE A C 1
ATOM 734 O O . ILE A 1 95 ? -3.195 13.717 -1.854 1.00 83.81 95 ILE A O 1
ATOM 738 N N . PHE A 1 96 ? -1.976 12.741 -3.442 1.00 83.38 96 PHE A N 1
ATOM 739 C CA . PHE A 1 96 ? -2.441 13.622 -4.512 1.00 83.38 96 PHE A CA 1
ATOM 740 C C . PHE A 1 96 ? -3.967 13.555 -4.686 1.00 83.38 96 PHE A C 1
ATOM 742 O O . PHE A 1 96 ? -4.640 14.585 -4.742 1.00 83.38 96 PHE A O 1
ATOM 749 N N . LEU A 1 97 ? -4.530 12.343 -4.709 1.00 81.50 97 LEU A N 1
ATOM 750 C CA . LEU A 1 97 ? -5.969 12.120 -4.830 1.00 81.50 97 LEU A CA 1
ATOM 751 C C . LEU A 1 97 ? -6.749 12.662 -3.627 1.00 81.50 97 LEU A C 1
ATOM 753 O O . LEU A 1 97 ? -7.820 13.227 -3.828 1.00 81.50 97 LEU A O 1
ATOM 757 N N . THR A 1 98 ? -6.236 12.552 -2.397 1.00 83.25 98 THR A N 1
ATOM 758 C CA . THR A 1 98 ? -6.914 13.096 -1.201 1.00 83.25 98 THR A CA 1
ATOM 759 C C . THR A 1 98 ? -6.849 14.626 -1.139 1.00 83.25 98 THR A C 1
ATOM 761 O O . THR A 1 98 ? -7.777 15.276 -0.644 1.00 83.25 98 THR A O 1
ATOM 764 N N . LEU A 1 99 ? -5.795 15.233 -1.695 1.00 82.44 99 LEU A N 1
ATOM 765 C CA . LEU A 1 99 ? -5.719 16.682 -1.881 1.00 82.44 99 LEU A CA 1
ATOM 766 C C . LEU A 1 99 ? -6.729 17.170 -2.927 1.00 82.44 99 LEU A C 1
ATOM 768 O O . LEU A 1 99 ? -7.376 18.193 -2.702 1.00 82.44 99 LEU A O 1
ATOM 772 N N . LEU A 1 100 ? -6.902 16.438 -4.030 1.00 83.56 100 LEU A N 1
ATOM 773 C CA . LEU A 1 100 ? -7.775 16.828 -5.141 1.00 83.56 100 LEU A CA 1
ATOM 774 C C . LEU A 1 100 ? -9.261 16.543 -4.862 1.00 83.56 100 LEU A C 1
ATOM 776 O O . LEU A 1 100 ? -10.117 17.364 -5.186 1.00 83.56 100 LEU A O 1
ATOM 780 N N . LEU A 1 101 ? -9.575 15.410 -4.228 1.00 83.06 101 LEU A N 1
ATOM 781 C CA . LEU A 1 101 ? -10.942 14.938 -4.005 1.00 83.06 101 LEU A CA 1
ATOM 782 C C . LEU A 1 101 ? -11.343 15.088 -2.527 1.00 83.06 101 LEU A C 1
ATOM 784 O O . LEU A 1 101 ? -10.905 14.303 -1.683 1.00 83.06 101 LEU A O 1
ATOM 788 N N . PRO A 1 102 ? -12.212 16.058 -2.180 1.00 73.56 102 PRO A N 1
ATOM 789 C CA . PRO A 1 102 ? -12.541 16.362 -0.788 1.00 73.56 102 PRO A CA 1
ATOM 790 C C . PRO A 1 102 ? -13.289 15.238 -0.061 1.00 73.56 102 PRO A C 1
ATOM 792 O O . PRO A 1 102 ? -13.191 15.148 1.156 1.00 73.56 102 PRO A O 1
ATOM 795 N N . PHE A 1 103 ? -13.978 14.350 -0.781 1.00 77.81 103 PHE A N 1
ATOM 796 C CA . PHE A 1 103 ? -14.690 13.211 -0.188 1.00 77.81 103 PHE A CA 1
ATOM 797 C C . PHE A 1 103 ? -13.769 12.053 0.235 1.00 77.81 103 PHE A C 1
ATOM 799 O O . PHE A 1 103 ? -14.202 11.179 0.979 1.00 77.81 103 PHE A O 1
ATOM 806 N N . LEU A 1 104 ? -12.509 12.031 -0.220 1.00 74.12 104 LEU A N 1
ATOM 807 C CA . LEU A 1 104 ? -11.497 11.059 0.223 1.00 74.12 104 LEU A CA 1
ATOM 808 C C . LEU A 1 104 ? -10.738 11.531 1.473 1.00 74.12 104 LEU A C 1
ATOM 810 O O . LEU A 1 104 ? -9.870 10.819 1.980 1.00 74.12 104 LEU A O 1
ATOM 814 N N . ARG A 1 105 ? -11.027 12.738 1.971 1.00 77.19 105 ARG A N 1
ATOM 815 C CA . ARG A 1 105 ? -10.354 13.314 3.136 1.00 77.19 105 ARG A CA 1
ATOM 816 C C . ARG A 1 105 ? -10.965 12.747 4.409 1.00 77.19 105 ARG A C 1
ATOM 818 O O . ARG A 1 105 ? -12.136 12.966 4.695 1.00 77.19 105 ARG A O 1
ATOM 825 N N . VAL A 1 106 ? -10.150 12.042 5.188 1.00 71.12 106 VAL A N 1
ATOM 826 C CA . VAL A 1 106 ? -10.564 11.533 6.504 1.00 71.12 106 VAL A CA 1
ATOM 827 C C . VAL A 1 106 ? -10.456 12.633 7.565 1.00 71.12 106 VAL A C 1
ATOM 829 O O . VAL A 1 106 ? -11.223 12.630 8.525 1.00 71.12 106 VAL A O 1
ATOM 832 N N . HIS A 1 107 ? -9.507 13.566 7.420 1.00 75.31 107 HIS A N 1
ATOM 833 C CA . HIS A 1 107 ? -9.216 14.648 8.370 1.00 75.31 107 HIS A CA 1
ATOM 834 C C . HIS A 1 107 ? -9.067 15.985 7.630 1.00 75.31 107 HIS A C 1
ATOM 836 O O . HIS A 1 107 ? -8.809 16.006 6.422 1.00 75.31 107 HIS A O 1
ATOM 842 N N . GLU A 1 108 ? -9.216 17.096 8.354 1.00 78.25 108 GLU A N 1
ATOM 843 C CA . GLU A 1 108 ? -8.948 18.427 7.807 1.00 78.25 108 GLU A CA 1
ATOM 844 C C . GLU A 1 108 ? -7.486 18.559 7.362 1.00 78.25 108 GLU A C 1
ATOM 846 O O . GLU A 1 108 ? -6.565 18.005 7.969 1.00 78.25 108 GLU A O 1
ATOM 851 N N . LEU A 1 109 ? -7.283 19.282 6.260 1.00 78.19 109 LEU A N 1
ATOM 852 C CA . LEU A 1 109 ? -5.954 19.513 5.710 1.00 78.19 109 LEU A CA 1
ATOM 853 C C . LEU A 1 109 ? -5.156 20.421 6.650 1.00 78.19 109 LEU A C 1
ATOM 855 O O . LEU A 1 109 ? -5.712 21.394 7.165 1.00 78.19 109 LEU A O 1
ATOM 859 N N . PRO A 1 110 ? -3.853 20.156 6.846 1.00 82.50 110 PRO A N 1
ATOM 860 C CA . PRO A 1 110 ? -3.026 21.038 7.649 1.00 82.50 110 PRO A CA 1
ATOM 861 C C . PRO A 1 110 ? -2.999 22.435 7.020 1.00 82.50 110 PRO A C 1
ATOM 863 O O . PRO A 1 110 ? -2.959 22.578 5.797 1.00 82.50 110 PRO A O 1
ATOM 866 N N . GLY A 1 111 ? -3.019 23.469 7.859 1.00 85.25 111 GLY A N 1
ATOM 867 C CA . GLY A 1 111 ? -2.977 24.856 7.404 1.00 85.25 111 GLY A CA 1
ATOM 868 C C . GLY A 1 111 ? -1.669 25.230 6.694 1.00 85.25 111 GLY A C 1
ATOM 869 O O . GLY A 1 111 ? -0.686 24.481 6.661 1.00 85.25 111 GLY A O 1
ATOM 870 N N . THR A 1 112 ? -1.641 26.433 6.128 1.00 83.12 112 THR A N 1
ATOM 871 C CA . THR A 1 112 ? -0.430 27.041 5.556 1.00 83.12 112 THR A CA 1
ATOM 872 C C . THR A 1 112 ? 0.640 27.207 6.650 1.00 83.12 112 THR A C 1
ATOM 874 O O . THR A 1 112 ? 0.292 27.664 7.739 1.00 83.12 112 THR A O 1
ATOM 877 N N . PRO A 1 113 ? 1.925 26.856 6.414 1.00 87.44 113 PRO A N 1
ATOM 878 C CA . PRO A 1 113 ? 2.566 26.525 5.131 1.00 87.44 113 PRO A CA 1
ATOM 879 C C . PRO A 1 113 ? 2.651 25.027 4.800 1.00 87.44 113 PRO A C 1
ATOM 881 O O . PRO A 1 113 ? 3.072 24.664 3.704 1.00 87.44 113 PRO A O 1
ATOM 884 N N . TYR A 1 114 ? 2.255 24.142 5.712 1.00 86.00 114 TYR A N 1
ATOM 885 C CA . TYR A 1 114 ? 2.461 22.698 5.564 1.00 86.00 114 TYR A CA 1
ATOM 886 C C . TYR A 1 114 ? 1.780 22.123 4.321 1.00 86.00 114 TYR A C 1
ATOM 888 O O . TYR A 1 114 ? 2.355 21.270 3.648 1.00 86.00 114 TYR A O 1
ATOM 896 N N . ILE A 1 115 ? 0.609 22.645 3.949 1.00 87.19 115 ILE A N 1
ATOM 897 C CA . ILE A 1 115 ? -0.081 22.236 2.721 1.00 87.19 115 ILE A CA 1
ATOM 898 C C . ILE A 1 115 ? 0.765 22.468 1.460 1.00 87.19 115 ILE A C 1
ATOM 900 O O . ILE A 1 115 ? 0.767 21.633 0.561 1.00 87.19 115 ILE A O 1
ATOM 904 N N . GLN A 1 116 ? 1.538 23.557 1.405 1.00 88.88 116 GLN A N 1
ATOM 905 C CA . GLN A 1 116 ? 2.395 23.882 0.262 1.00 88.88 116 GLN A CA 1
ATOM 906 C C . GLN A 1 116 ? 3.580 22.919 0.174 1.00 88.88 116 GLN A C 1
ATOM 908 O O . GLN A 1 116 ? 3.929 22.464 -0.913 1.00 88.88 116 GLN A O 1
ATOM 913 N N . VAL A 1 117 ? 4.155 22.555 1.325 1.00 90.56 117 VAL A N 1
ATOM 914 C CA . VAL A 1 117 ? 5.229 21.556 1.410 1.00 90.56 117 VAL A CA 1
ATOM 915 C C . VAL A 1 117 ? 4.733 20.194 0.927 1.00 90.56 117 VAL A C 1
ATOM 917 O O . VAL A 1 117 ? 5.428 19.528 0.163 1.00 90.56 117 VAL A O 1
ATOM 920 N N . ILE A 1 118 ? 3.515 19.801 1.312 1.00 86.62 118 ILE A N 1
ATOM 921 C CA . ILE A 1 118 ? 2.903 18.543 0.865 1.00 86.62 118 ILE A CA 1
ATOM 922 C C . ILE A 1 118 ? 2.698 18.556 -0.656 1.00 86.62 118 ILE A C 1
ATOM 924 O O . ILE A 1 118 ? 3.095 17.604 -1.326 1.00 86.62 118 ILE A O 1
ATOM 928 N N . TRP A 1 119 ? 2.145 19.636 -1.217 1.00 86.19 119 TRP A N 1
ATOM 929 C CA . TRP A 1 119 ? 1.993 19.783 -2.669 1.00 86.19 119 TRP A CA 1
ATOM 930 C C . TRP A 1 119 ? 3.333 19.698 -3.405 1.00 86.19 119 TRP A C 1
ATOM 932 O O . TRP A 1 119 ? 3.457 18.933 -4.362 1.00 86.19 119 TRP A O 1
ATOM 942 N N . GLY A 1 120 ? 4.346 20.430 -2.935 1.00 89.56 120 GLY A N 1
ATOM 943 C CA . GLY A 1 120 ? 5.687 20.402 -3.517 1.00 89.56 120 GLY A CA 1
ATOM 944 C C . GLY A 1 120 ? 6.311 19.006 -3.482 1.00 89.56 120 GLY A C 1
ATOM 945 O O . GLY A 1 120 ? 6.823 18.536 -4.497 1.00 89.56 120 GLY A O 1
ATOM 946 N N . ALA A 1 121 ? 6.207 18.307 -2.349 1.00 86.50 121 ALA A N 1
ATOM 947 C CA . ALA A 1 121 ? 6.732 16.954 -2.188 1.00 86.50 121 ALA A CA 1
ATOM 948 C C . ALA A 1 121 ? 6.049 15.943 -3.123 1.00 86.50 121 ALA A C 1
ATOM 950 O O . ALA A 1 121 ? 6.724 15.107 -3.724 1.00 86.50 121 ALA A O 1
ATOM 951 N N . VAL A 1 122 ? 4.725 16.026 -3.278 1.00 85.94 122 VAL A N 1
ATOM 952 C CA . VAL A 1 122 ? 3.958 15.137 -4.162 1.00 85.94 122 VAL A CA 1
ATOM 953 C C . VAL A 1 122 ? 4.306 15.384 -5.630 1.00 85.94 122 VAL A C 1
ATOM 955 O O . VAL A 1 122 ? 4.586 14.429 -6.352 1.00 85.94 122 VAL A O 1
ATOM 958 N N . ILE A 1 123 ? 4.354 16.647 -6.065 1.00 87.06 123 ILE A N 1
ATOM 959 C CA . ILE A 1 123 ? 4.718 17.004 -7.444 1.00 87.06 123 ILE A CA 1
ATOM 960 C C . ILE A 1 123 ? 6.140 16.535 -7.762 1.00 87.06 123 ILE A C 1
ATOM 962 O O . ILE A 1 123 ? 6.359 15.907 -8.797 1.00 87.06 123 ILE A O 1
ATOM 966 N N . LEU A 1 124 ? 7.095 16.782 -6.861 1.00 89.19 124 LEU A N 1
ATOM 967 C CA . LEU A 1 124 ? 8.481 16.352 -7.036 1.00 89.19 124 LEU A CA 1
ATOM 968 C C . LEU A 1 124 ? 8.596 14.824 -7.126 1.00 89.19 124 LEU A C 1
ATOM 970 O O . LEU A 1 124 ? 9.345 14.316 -7.956 1.00 89.19 124 LEU A O 1
ATOM 974 N N . ASN A 1 125 ? 7.836 14.089 -6.310 1.00 85.19 125 ASN A N 1
ATOM 975 C CA . ASN A 1 125 ? 7.816 12.627 -6.338 1.00 85.19 125 ASN A CA 1
ATOM 976 C C . ASN A 1 125 ? 7.284 12.098 -7.680 1.00 85.19 125 ASN A C 1
ATOM 978 O O . ASN A 1 125 ? 7.920 11.251 -8.306 1.00 85.19 125 ASN A O 1
ATOM 982 N N . ILE A 1 126 ? 6.169 12.655 -8.165 1.00 80.31 126 ILE A N 1
ATOM 983 C CA . ILE A 1 126 ? 5.586 12.289 -9.463 1.00 80.31 126 ILE A CA 1
ATOM 984 C C . ILE A 1 126 ? 6.560 12.613 -10.603 1.00 80.31 126 ILE A C 1
ATOM 986 O O . ILE A 1 126 ? 6.763 11.777 -11.485 1.00 80.31 126 ILE A O 1
ATOM 990 N N . ALA A 1 127 ? 7.195 13.787 -10.581 1.00 85.00 127 ALA A N 1
ATOM 991 C CA . ALA A 1 127 ? 8.181 14.183 -11.583 1.00 85.00 127 ALA A CA 1
ATOM 992 C C . ALA A 1 127 ? 9.400 13.245 -11.591 1.00 85.00 127 ALA A C 1
ATOM 994 O O . ALA A 1 127 ? 9.788 12.753 -12.651 1.00 85.00 127 ALA A O 1
ATOM 995 N N . ALA A 1 128 ? 9.961 12.935 -10.419 1.00 82.38 128 ALA A N 1
ATOM 996 C CA . ALA A 1 128 ? 11.092 12.022 -10.284 1.00 82.38 128 ALA A CA 1
ATOM 997 C C . ALA A 1 128 ? 10.752 10.608 -10.777 1.00 82.38 128 ALA A C 1
ATOM 999 O O . ALA A 1 128 ? 11.535 10.006 -11.510 1.00 82.38 128 ALA A O 1
ATOM 1000 N N . PHE A 1 129 ? 9.565 10.095 -10.436 1.00 76.38 129 PHE A N 1
ATOM 1001 C CA . PHE A 1 129 ? 9.103 8.790 -10.907 1.00 76.38 129 PHE A CA 1
ATOM 1002 C C . PHE A 1 129 ? 8.872 8.767 -12.424 1.00 76.38 129 PHE A C 1
ATOM 1004 O O . PHE A 1 129 ? 9.233 7.798 -13.093 1.00 76.38 129 PHE A O 1
ATOM 1011 N N . SER A 1 130 ? 8.308 9.842 -12.977 1.00 78.12 130 SER A N 1
ATOM 1012 C CA . SER A 1 130 ? 8.070 9.976 -14.419 1.00 78.12 130 SER A CA 1
ATOM 1013 C C . SER A 1 130 ? 9.389 10.005 -15.192 1.00 78.12 130 SER A C 1
ATOM 1015 O O . SER A 1 130 ? 9.534 9.306 -16.192 1.00 78.12 130 SER A O 1
ATOM 1017 N N . TYR A 1 131 ? 10.377 10.752 -14.691 1.00 83.12 131 TYR A N 1
ATOM 1018 C CA . TYR A 1 131 ? 11.715 10.818 -15.277 1.00 83.12 131 TYR A CA 1
ATOM 1019 C C . TYR A 1 131 ? 12.457 9.479 -15.186 1.00 83.12 131 TYR A C 1
ATOM 1021 O O . TYR A 1 131 ? 13.008 9.004 -16.176 1.00 83.12 131 TYR A O 1
ATOM 1029 N N . TYR A 1 132 ? 12.412 8.818 -14.027 1.00 79.06 132 TYR A N 1
ATOM 1030 C CA . TYR A 1 132 ? 12.981 7.481 -13.857 1.00 79.06 132 TYR A CA 1
ATOM 1031 C C . TYR A 1 132 ? 12.347 6.459 -14.815 1.00 79.06 132 TYR A C 1
ATOM 1033 O O . TYR A 1 132 ? 13.054 5.696 -15.471 1.00 79.06 132 TYR A O 1
ATOM 1041 N N . SER A 1 133 ? 11.017 6.479 -14.942 1.00 72.75 133 SER A N 1
ATOM 1042 C CA . SER A 1 133 ? 10.286 5.590 -15.853 1.00 72.75 133 SER A CA 1
ATOM 1043 C C . SER A 1 133 ? 10.663 5.841 -17.313 1.00 72.75 133 SER A C 1
ATOM 1045 O O . SER A 1 133 ? 10.799 4.893 -18.084 1.00 72.75 133 SER A O 1
ATOM 1047 N N . TYR A 1 134 ? 10.873 7.105 -17.691 1.00 78.25 134 TYR A N 1
ATOM 1048 C CA . TYR A 1 134 ? 11.334 7.475 -19.027 1.00 78.25 134 TYR A CA 1
ATOM 1049 C C . TYR A 1 134 ? 12.716 6.881 -19.340 1.00 78.25 134 TYR A C 1
ATOM 1051 O O . TYR A 1 134 ? 12.867 6.205 -20.359 1.00 78.25 134 TYR A O 1
ATOM 1059 N N . LEU A 1 135 ? 13.691 7.052 -18.440 1.00 82.00 135 LEU A N 1
ATOM 1060 C CA . LEU A 1 135 ? 15.033 6.480 -18.601 1.00 82.00 135 LEU A CA 1
ATOM 1061 C C . LEU A 1 135 ? 14.991 4.948 -18.685 1.00 82.00 135 LEU A C 1
ATOM 1063 O O . LEU A 1 135 ? 15.585 4.357 -19.579 1.00 82.00 135 LEU A O 1
ATOM 1067 N N . GLN A 1 136 ? 14.199 4.299 -17.829 1.00 79.12 136 GLN A N 1
ATOM 1068 C CA . GLN A 1 136 ? 14.072 2.842 -17.840 1.00 79.12 136 GLN A CA 1
ATOM 1069 C C . GLN A 1 136 ? 13.470 2.301 -19.150 1.00 79.12 136 GLN A C 1
ATOM 1071 O O . GLN A 1 136 ? 13.834 1.214 -19.604 1.00 79.12 136 GLN A O 1
ATOM 1076 N N . ILE A 1 137 ? 12.533 3.030 -19.766 1.00 77.69 137 ILE A N 1
ATOM 1077 C CA . ILE A 1 137 ? 11.981 2.672 -21.080 1.00 77.69 137 ILE A CA 1
ATOM 1078 C C . ILE A 1 137 ? 13.050 2.814 -22.167 1.00 77.69 137 ILE A C 1
ATOM 1080 O O . ILE A 1 137 ? 13.084 1.991 -23.081 1.00 77.69 137 ILE A O 1
ATOM 1084 N N . GLN A 1 138 ? 13.907 3.831 -22.077 1.00 82.62 138 GLN A N 1
ATOM 1085 C CA . GLN A 1 138 ? 14.991 4.049 -23.029 1.00 82.62 138 GLN A CA 1
ATOM 1086 C C . GLN A 1 138 ? 16.039 2.930 -22.954 1.00 82.62 138 GLN A C 1
ATOM 1088 O O . GLN A 1 138 ? 16.375 2.361 -23.991 1.00 82.62 138 GLN A O 1
ATOM 1093 N N . ASP A 1 139 ? 16.463 2.541 -21.750 1.00 84.94 139 ASP A N 1
ATOM 1094 C CA . ASP A 1 139 ? 17.427 1.450 -21.552 1.00 84.94 139 ASP A CA 1
ATOM 1095 C C . ASP A 1 139 ? 16.880 0.117 -22.082 1.00 84.94 139 ASP A C 1
ATOM 1097 O O . ASP A 1 139 ? 17.540 -0.576 -22.853 1.00 84.94 139 ASP A O 1
ATOM 1101 N N . LYS A 1 140 ? 15.612 -0.201 -21.779 1.00 78.44 140 LYS A N 1
ATOM 1102 C CA . LYS A 1 140 ? 14.949 -1.410 -22.300 1.00 78.44 140 LYS A CA 1
ATOM 1103 C C . LYS A 1 140 ? 14.777 -1.410 -23.819 1.00 78.44 140 LYS A C 1
ATOM 1105 O O . LYS A 1 140 ? 14.676 -2.484 -24.407 1.00 78.44 140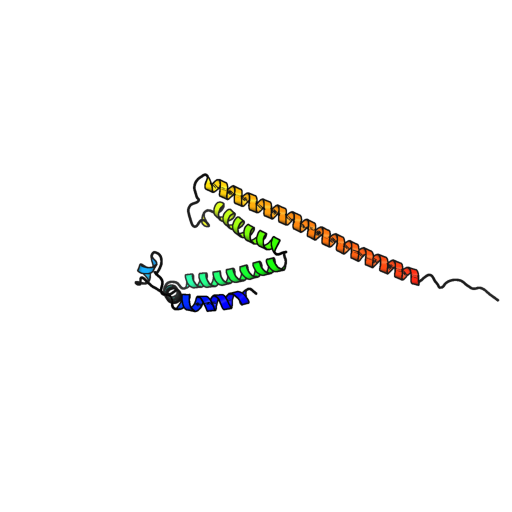 LYS A O 1
ATOM 1110 N N . ARG A 1 141 ? 14.652 -0.240 -24.455 1.00 80.50 141 ARG A N 1
ATOM 1111 C CA . ARG A 1 141 ? 14.612 -0.131 -25.924 1.00 80.50 141 ARG A CA 1
ATOM 1112 C C . ARG A 1 141 ? 15.993 -0.400 -26.502 1.00 80.50 141 ARG A C 1
ATOM 1114 O O . ARG A 1 141 ? 16.108 -1.260 -27.362 1.00 80.50 141 ARG A O 1
ATOM 1121 N N . ARG A 1 142 ? 17.028 0.227 -25.942 1.00 84.50 142 ARG A N 1
ATOM 1122 C CA . ARG A 1 142 ? 18.413 0.028 -26.370 1.00 84.50 142 ARG A CA 1
ATOM 1123 C C . ARG A 1 142 ? 18.859 -1.432 -26.253 1.00 84.50 142 ARG A C 1
ATOM 1125 O O . ARG A 1 142 ? 19.395 -1.965 -27.212 1.00 84.50 142 ARG A O 1
ATOM 1132 N N . GLU A 1 143 ? 18.565 -2.102 -25.138 1.00 82.94 143 GLU A N 1
ATOM 1133 C CA . GLU A 1 143 ? 18.871 -3.534 -24.974 1.00 82.94 143 GLU A CA 1
ATOM 1134 C C . GLU A 1 143 ? 18.151 -4.421 -26.004 1.00 82.94 143 GLU A C 1
ATOM 1136 O O . GLU A 1 143 ? 18.676 -5.455 -26.414 1.00 82.94 143 GLU A O 1
ATOM 1141 N N . LYS A 1 144 ? 16.926 -4.057 -26.406 1.00 78.25 144 LYS A N 1
ATOM 1142 C CA . LYS A 1 144 ? 16.195 -4.786 -27.452 1.00 78.25 144 LYS A CA 1
ATOM 1143 C C . LYS A 1 144 ? 16.809 -4.551 -28.823 1.00 78.25 144 LYS A C 1
ATOM 1145 O O . LYS A 1 144 ? 16.964 -5.514 -29.563 1.00 78.25 144 LYS A O 1
ATOM 1150 N N . ASP A 1 145 ? 17.161 -3.310 -29.133 1.00 82.50 145 ASP A N 1
ATOM 1151 C CA . ASP A 1 145 ? 17.768 -2.946 -30.410 1.00 82.50 145 ASP A CA 1
ATOM 1152 C C . ASP A 1 145 ? 19.150 -3.610 -30.563 1.00 82.50 145 ASP A C 1
ATOM 1154 O O . ASP A 1 145 ? 19.440 -4.174 -31.613 1.00 82.50 145 ASP A O 1
ATOM 1158 N N . GLU A 1 146 ? 19.956 -3.655 -29.494 1.00 84.56 146 GLU A N 1
ATOM 1159 C CA . GLU A 1 146 ? 21.242 -4.372 -29.463 1.00 84.56 146 GLU A CA 1
ATOM 1160 C C . GLU A 1 146 ? 21.062 -5.889 -29.669 1.00 84.56 146 GLU A C 1
ATOM 1162 O O . GLU A 1 146 ? 21.805 -6.498 -30.434 1.00 84.56 146 GLU A O 1
ATOM 1167 N N . LYS A 1 147 ? 20.042 -6.509 -29.059 1.00 83.62 147 LYS A N 1
ATOM 1168 C CA . LYS A 1 147 ? 19.739 -7.936 -29.283 1.00 83.62 147 LYS A CA 1
ATOM 1169 C C . LYS A 1 147 ? 19.250 -8.229 -30.698 1.00 83.62 147 LYS A C 1
ATOM 1171 O O . LYS A 1 147 ? 19.620 -9.256 -31.250 1.00 83.62 147 LYS A O 1
ATOM 1176 N N . ILE A 1 148 ? 18.422 -7.357 -31.272 1.00 86.12 148 ILE A N 1
ATOM 1177 C CA . ILE A 1 148 ? 17.961 -7.505 -32.658 1.00 86.12 148 ILE A CA 1
ATOM 1178 C C . ILE A 1 148 ? 19.151 -7.379 -33.612 1.00 86.12 148 ILE A C 1
ATOM 1180 O O . ILE A 1 148 ? 19.268 -8.191 -34.520 1.00 86.12 148 ILE A O 1
ATOM 1184 N N . ALA A 1 149 ? 20.059 -6.427 -33.378 1.00 82.19 149 ALA A N 1
ATOM 1185 C CA . ALA A 1 149 ? 21.263 -6.275 -34.189 1.00 82.19 149 ALA A CA 1
ATOM 1186 C C . ALA A 1 149 ? 22.167 -7.519 -34.141 1.00 82.19 149 ALA A C 1
ATOM 1188 O O . ALA A 1 149 ? 22.659 -7.934 -35.182 1.00 82.19 149 ALA A O 1
ATOM 1189 N N . LEU A 1 150 ? 22.335 -8.138 -32.966 1.00 83.94 150 LEU A N 1
ATOM 1190 C CA . LEU A 1 150 ? 23.098 -9.385 -32.827 1.00 83.94 150 LEU A CA 1
ATOM 1191 C C . LEU A 1 150 ? 22.447 -10.557 -33.573 1.00 83.94 150 LEU A C 1
ATOM 1193 O O . LEU A 1 150 ? 23.145 -11.265 -34.283 1.00 83.94 150 LEU A O 1
ATOM 1197 N N . ILE A 1 151 ? 21.122 -10.725 -33.472 1.00 81.88 151 ILE A N 1
ATOM 1198 C CA . ILE A 1 151 ? 20.400 -11.784 -34.204 1.00 81.88 151 ILE A CA 1
ATOM 1199 C C . ILE A 1 151 ? 20.517 -11.570 -35.717 1.00 81.88 151 ILE A C 1
ATOM 1201 O O . ILE A 1 151 ? 20.773 -12.510 -36.453 1.00 81.88 151 ILE A O 1
ATOM 1205 N N . MET A 1 152 ? 20.372 -10.326 -36.186 1.00 76.44 152 MET A N 1
ATOM 1206 C CA . MET A 1 152 ? 20.527 -10.016 -37.610 1.00 76.44 152 MET A CA 1
ATOM 1207 C C . MET A 1 152 ? 21.961 -10.220 -38.105 1.00 76.44 152 MET A C 1
ATOM 1209 O O . MET A 1 152 ? 22.141 -10.464 -39.290 1.00 76.44 152 MET A O 1
ATOM 1213 N N . GLN A 1 153 ? 22.964 -10.092 -37.231 1.00 74.88 153 GLN A N 1
ATOM 1214 C CA . GLN A 1 153 ? 24.353 -10.381 -37.569 1.00 74.88 153 GLN A CA 1
ATOM 1215 C C . GLN A 1 153 ? 24.610 -11.894 -37.628 1.00 74.88 153 GLN A C 1
ATOM 1217 O O . GLN A 1 153 ? 25.190 -12.347 -38.605 1.00 74.88 153 GLN A O 1
ATOM 1222 N N . GLU A 1 154 ? 24.112 -12.672 -36.659 1.00 72.38 154 GLU A N 1
ATOM 1223 C CA . GLU A 1 154 ? 24.179 -14.144 -36.699 1.00 72.38 154 GLU A CA 1
ATOM 1224 C C . GLU A 1 154 ? 23.465 -14.712 -37.939 1.00 72.38 154 GLU A C 1
ATOM 1226 O O . GLU A 1 154 ? 24.048 -15.518 -38.656 1.00 72.38 154 GLU A O 1
ATOM 1231 N N . ASP A 1 155 ? 22.261 -14.224 -38.267 1.00 69.69 155 ASP A N 1
ATOM 1232 C CA . ASP A 1 155 ? 21.529 -14.637 -39.475 1.00 69.69 155 ASP A CA 1
ATOM 1233 C C . ASP A 1 155 ? 22.284 -14.281 -40.775 1.00 69.69 155 ASP A C 1
ATOM 1235 O O . ASP A 1 155 ? 22.100 -14.941 -41.796 1.00 69.69 155 ASP A O 1
ATOM 1239 N N . PHE A 1 156 ? 23.104 -13.223 -40.778 1.00 62.28 156 PHE A N 1
ATOM 1240 C CA . PHE A 1 156 ? 23.887 -12.820 -41.951 1.00 62.28 156 PHE A CA 1
ATOM 1241 C C . PHE A 1 156 ? 25.167 -13.656 -42.085 1.00 62.28 156 PHE A C 1
ATOM 1243 O O . PHE A 1 156 ? 25.483 -14.117 -43.181 1.00 62.28 156 PHE A O 1
ATOM 1250 N N . ASP A 1 157 ? 25.850 -13.916 -40.968 1.00 62.97 157 ASP A N 1
ATOM 1251 C CA . ASP A 1 157 ? 27.048 -14.758 -40.913 1.00 62.97 157 ASP A CA 1
ATOM 1252 C C . ASP A 1 157 ? 26.722 -16.237 -41.257 1.00 62.97 157 ASP A C 1
ATOM 1254 O O . ASP A 1 157 ? 27.517 -16.917 -41.915 1.00 62.97 157 ASP A O 1
ATOM 1258 N N . ASP A 1 158 ? 25.523 -16.733 -40.914 1.00 58.97 158 ASP A N 1
ATOM 1259 C CA . ASP A 1 158 ? 25.028 -18.068 -41.308 1.00 58.97 158 ASP A CA 1
ATOM 1260 C C . ASP A 1 158 ? 24.672 -18.166 -42.812 1.00 58.97 158 ASP A C 1
ATOM 1262 O O . ASP A 1 158 ? 24.757 -19.240 -43.412 1.00 58.97 158 ASP A O 1
ATOM 1266 N N . VAL A 1 159 ? 24.288 -17.058 -43.459 1.00 57.44 159 VAL A N 1
ATOM 1267 C CA . VAL A 1 159 ? 23.987 -17.023 -44.906 1.00 57.44 159 VAL A CA 1
ATOM 1268 C C . VAL A 1 159 ? 25.258 -16.899 -45.748 1.00 57.44 159 VAL A C 1
ATOM 1270 O O . VAL A 1 159 ? 25.334 -17.508 -46.818 1.00 57.44 159 VAL A O 1
ATOM 1273 N N . ASP A 1 160 ? 26.263 -16.156 -45.282 1.00 55.38 160 ASP A N 1
ATOM 1274 C 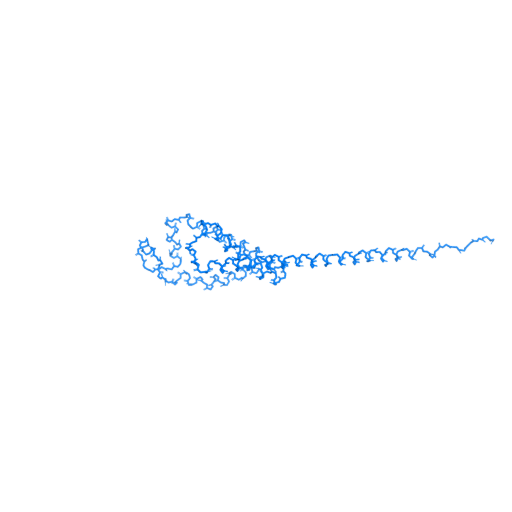CA . ASP A 1 160 ? 27.562 -16.074 -45.961 1.00 55.38 160 ASP A CA 1
ATOM 1275 C C . ASP A 1 160 ? 28.348 -17.393 -45.833 1.00 55.38 160 ASP A C 1
ATOM 1277 O O . ASP A 1 160 ? 28.891 -17.877 -46.826 1.00 55.38 160 ASP A O 1
ATOM 1281 N N . SER A 1 161 ? 28.305 -18.062 -44.674 1.00 53.94 161 SER A N 1
ATOM 1282 C CA . SER A 1 161 ? 28.926 -19.389 -44.503 1.00 53.94 161 SER A CA 1
ATOM 1283 C C . SER A 1 161 ? 28.233 -20.509 -45.296 1.00 53.94 161 SER A C 1
ATOM 1285 O O . SER A 1 161 ? 28.903 -21.431 -45.755 1.00 53.94 161 SER A O 1
ATOM 1287 N N . ALA A 1 162 ? 26.923 -20.418 -45.552 1.00 50.62 162 ALA A N 1
ATOM 1288 C CA . ALA A 1 162 ? 26.218 -21.357 -46.433 1.00 50.62 162 ALA A CA 1
ATOM 1289 C C . ALA A 1 162 ? 26.494 -21.132 -47.937 1.00 50.62 162 ALA A C 1
ATOM 1291 O O . ALA A 1 162 ? 26.281 -22.045 -48.737 1.00 50.62 162 ALA A O 1
ATOM 1292 N N . ASN A 1 163 ? 26.950 -19.938 -48.334 1.00 47.38 163 ASN A N 1
ATOM 1293 C CA . ASN A 1 163 ? 27.311 -19.626 -49.723 1.00 47.38 163 ASN A CA 1
ATOM 1294 C C . ASN A 1 163 ? 28.779 -19.943 -50.055 1.00 47.38 163 ASN A C 1
ATOM 1296 O O . ASN A 1 163 ? 29.081 -20.164 -51.227 1.00 47.38 163 ASN A O 1
ATOM 1300 N N . GLU A 1 164 ? 29.677 -20.005 -49.066 1.00 48.53 164 GLU A N 1
ATOM 1301 C CA . GLU A 1 164 ? 31.076 -20.417 -49.283 1.00 48.53 164 GLU A CA 1
ATOM 1302 C C . GLU A 1 164 ? 31.232 -21.938 -49.497 1.00 48.53 164 GLU A C 1
ATOM 1304 O O . GLU A 1 164 ? 32.139 -22.362 -50.210 1.00 48.53 164 GLU A O 1
ATOM 1309 N N . ASP A 1 165 ? 30.301 -22.766 -49.007 1.00 46.50 165 ASP A N 1
ATOM 1310 C CA . ASP A 1 165 ? 30.314 -24.227 -49.218 1.00 46.50 165 ASP A CA 1
ATOM 1311 C C . ASP A 1 165 ? 29.748 -24.673 -50.591 1.00 46.50 165 ASP A C 1
ATOM 1313 O O . ASP A 1 165 ? 29.682 -25.870 -50.883 1.00 46.50 165 ASP A O 1
ATOM 1317 N N . MET A 1 166 ? 29.337 -23.738 -51.462 1.00 44.34 166 MET A N 1
ATOM 1318 C CA . MET A 1 166 ? 28.752 -24.038 -52.783 1.00 44.34 166 MET A CA 1
ATOM 1319 C C . MET A 1 166 ? 29.580 -23.538 -53.980 1.00 44.34 166 MET A C 1
ATOM 1321 O O . MET A 1 166 ? 29.076 -23.537 -55.104 1.00 44.34 166 MET A O 1
ATOM 1325 N N . SER A 1 167 ? 30.841 -23.133 -53.774 1.00 42.28 167 SER A N 1
ATOM 1326 C CA . SER A 1 167 ? 31.716 -22.614 -54.844 1.00 42.28 167 SER A CA 1
ATOM 1327 C C . SER A 1 167 ? 32.900 -23.506 -55.253 1.00 42.28 167 SER A C 1
ATOM 1329 O O . SER A 1 167 ? 33.710 -23.065 -56.064 1.00 42.28 167 SER A O 1
ATOM 1331 N N . ASP A 1 168 ? 32.976 -24.758 -54.785 1.00 44.09 168 ASP A N 1
ATOM 1332 C CA . ASP A 1 168 ? 34.114 -25.666 -55.052 1.00 44.09 168 ASP A CA 1
ATOM 1333 C C . ASP A 1 168 ? 33.796 -26.882 -55.955 1.00 44.09 168 ASP A C 1
ATOM 1335 O O . ASP A 1 168 ? 34.506 -27.885 -55.925 1.00 44.09 168 ASP A O 1
ATOM 1339 N N . GLU A 1 169 ? 32.781 -26.818 -56.824 1.00 46.81 169 GLU A N 1
ATOM 1340 C CA . GLU A 1 169 ? 32.632 -27.798 -57.918 1.00 46.81 169 GLU A CA 1
ATOM 1341 C C . GLU A 1 169 ? 32.162 -27.144 -59.223 1.00 46.81 169 GLU A C 1
ATOM 1343 O O . GLU A 1 169 ? 31.015 -27.295 -59.627 1.00 46.81 169 GLU A O 1
ATOM 1348 N N . GLU A 1 170 ? 33.053 -26.459 -59.944 1.00 42.69 170 GLU A N 1
ATOM 1349 C CA . GLU A 1 170 ? 32.919 -26.383 -61.404 1.00 42.69 170 GLU A CA 1
ATOM 1350 C C . GLU A 1 170 ? 34.250 -26.040 -62.088 1.00 42.69 170 GLU A C 1
ATOM 1352 O O . GLU A 1 170 ? 34.752 -24.921 -62.008 1.00 42.69 170 GLU A O 1
ATOM 1357 N N . GLY A 1 171 ? 34.792 -27.015 -62.826 1.00 42.09 171 GLY A N 1
ATOM 1358 C CA . GLY A 1 171 ? 35.662 -26.724 -63.964 1.00 42.09 171 GLY A CA 1
ATOM 1359 C C . GLY A 1 171 ? 36.971 -27.498 -64.042 1.00 42.09 171 GLY A C 1
ATOM 1360 O O . GLY A 1 171 ? 38.031 -26.887 -63.977 1.00 42.09 171 GLY A O 1
ATOM 1361 N N . ASP A 1 172 ? 36.913 -28.798 -64.347 1.00 37.09 172 ASP A N 1
ATOM 1362 C CA . ASP A 1 172 ? 37.863 -29.304 -65.342 1.00 37.09 172 ASP A CA 1
ATOM 1363 C C . ASP A 1 172 ? 37.225 -30.356 -66.259 1.00 37.09 172 ASP A C 1
ATOM 1365 O O . ASP A 1 172 ? 36.923 -31.492 -65.896 1.00 37.09 172 ASP A O 1
ATOM 1369 N N . GLY A 1 173 ? 36.986 -29.918 -67.485 1.00 43.69 173 GLY A N 1
ATOM 1370 C CA . GLY A 1 173 ? 36.640 -30.718 -68.647 1.00 43.69 173 GLY A CA 1
ATOM 1371 C C . GLY A 1 173 ? 36.745 -29.785 -69.848 1.00 43.69 173 GLY A C 1
ATOM 1372 O O . GLY A 1 173 ? 36.148 -28.706 -69.814 1.00 43.69 173 GLY A O 1
ATOM 1373 N N . PRO A 1 174 ? 37.485 -30.154 -70.911 1.00 44.59 174 PRO A N 1
ATOM 1374 C CA . PRO A 1 174 ? 36.924 -31.154 -71.820 1.00 44.59 174 PRO A CA 1
ATOM 1375 C C . PRO A 1 174 ? 37.925 -32.061 -72.582 1.00 44.59 174 PRO A C 1
ATOM 1377 O O . PRO A 1 174 ? 39.053 -31.693 -72.879 1.00 44.59 174 PRO A O 1
ATOM 1380 N N . CYS A 1 175 ? 37.383 -33.204 -73.024 1.00 39.38 175 CYS A N 1
ATOM 1381 C CA . CYS A 1 175 ? 37.643 -33.919 -74.289 1.00 39.38 175 CYS A CA 1
ATOM 1382 C C . CYS A 1 175 ? 39.082 -34.344 -74.664 1.00 39.38 175 CYS A C 1
ATOM 1384 O O . CYS A 1 175 ? 39.842 -33.549 -75.212 1.00 39.38 175 CYS A O 1
ATOM 1386 N N . CYS A 1 176 ? 39.361 -35.652 -74.577 1.00 38.72 176 CYS A N 1
ATOM 1387 C CA . CYS A 1 176 ? 39.580 -36.594 -75.699 1.00 38.72 176 CYS A CA 1
ATOM 1388 C C . CYS A 1 176 ? 39.700 -38.024 -75.152 1.00 38.72 176 CYS A C 1
ATOM 1390 O O . CYS A 1 176 ? 40.331 -38.189 -74.085 1.00 38.72 176 CYS A O 1
#